Protein AF-A0A0F7KCP9-F1 (afdb_monomer_lite)

Organism: NCBI:txid44574

Sequence (82 aa):
MSNPAVGWAVYPWDVGKVSYNENLCDSSCATLPNIGDLIIRPCLVRPETYEPISVRVDEILDPDETEPHTLVFLVVPVNLLN

Secondary structure (DSSP, 8-state):
-PPPEEEEEE-GGGBTTBEE-GGG--S--SSPPPTT-EEEEEEEE-TTT--EEEEEEEEEE---SSSSPEEEEEEEEGGG--

pLDDT: mean 75.67, std 10.68, range [48.28, 89.12]

Foldseek 3Di:
DDDAAEAEDEDPVCVLQKAFDPVQPDPPPPDDDDQQDWDFGLRIAGPVPSHTFIKGFHDWDQPDPDPPGYIYTYIDGPVPVD

Structure (mmCIF, N/CA/C/O backbone):
data_AF-A0A0F7KCP9-F1
#
_entry.id   AF-A0A0F7KCP9-F1
#
loop_
_atom_site.group_PDB
_atom_site.id
_atom_site.type_symbol
_atom_site.label_atom_id
_atom_site.label_alt_id
_atom_site.label_comp_id
_atom_site.label_asym_id
_atom_site.label_entity_id
_atom_site.label_seq_id
_atom_site.pdbx_PDB_ins_code
_atom_site.Cartn_x
_atom_site.Cartn_y
_atom_site.Cartn_z
_atom_site.occupancy
_atom_site.B_iso_or_equiv
_atom_site.auth_seq_id
_atom_site.auth_comp_id
_atom_site.auth_asym_id
_atom_site.auth_atom_id
_atom_site.pdbx_PDB_model_num
ATOM 1 N N . MET A 1 1 ? 25.203 -1.464 -7.655 1.00 48.28 1 MET A N 1
ATOM 2 C CA . MET A 1 1 ? 23.811 -1.454 -8.137 1.00 48.28 1 MET A CA 1
ATOM 3 C C . MET A 1 1 ? 23.006 -0.765 -7.061 1.00 48.28 1 MET A C 1
ATOM 5 O O . MET A 1 1 ? 22.987 -1.263 -5.943 1.00 48.28 1 MET A O 1
ATOM 9 N N . SER A 1 2 ? 22.499 0.431 -7.343 1.00 60.50 2 SER A N 1
ATOM 10 C CA . SER A 1 2 ? 21.600 1.128 -6.424 1.00 60.50 2 SER A CA 1
ATOM 11 C C . SER A 1 2 ? 20.268 0.388 -6.445 1.00 60.50 2 SER A C 1
ATOM 13 O O . SER A 1 2 ? 19.771 0.083 -7.526 1.00 60.50 2 SER A O 1
ATOM 15 N N . ASN A 1 3 ? 19.724 0.036 -5.281 1.00 63.47 3 ASN A N 1
ATOM 16 C CA . ASN A 1 3 ? 18.366 -0.502 -5.229 1.00 63.47 3 ASN A CA 1
ATOM 17 C C . ASN A 1 3 ? 17.399 0.562 -5.767 1.00 63.47 3 ASN A C 1
ATOM 19 O O . ASN A 1 3 ? 17.632 1.748 -5.499 1.00 63.47 3 ASN A O 1
ATOM 23 N N . PRO A 1 4 ? 16.342 0.170 -6.499 1.00 68.38 4 PRO A N 1
ATOM 24 C CA . PRO A 1 4 ? 15.345 1.128 -6.932 1.00 68.38 4 PRO A CA 1
ATOM 25 C C . PRO A 1 4 ? 14.726 1.819 -5.717 1.00 68.38 4 PRO A C 1
ATOM 27 O O . PRO A 1 4 ? 14.529 1.202 -4.663 1.00 68.38 4 PRO A O 1
ATOM 30 N N . ALA A 1 5 ? 14.422 3.106 -5.859 1.00 75.94 5 ALA A N 1
ATOM 31 C CA . ALA A 1 5 ? 13.577 3.786 -4.896 1.00 75.94 5 ALA A CA 1
ATOM 32 C C . ALA A 1 5 ? 12.196 3.112 -4.901 1.00 75.94 5 ALA A C 1
ATOM 34 O O . ALA A 1 5 ? 11.697 2.682 -5.940 1.00 75.94 5 ALA A O 1
ATOM 35 N N . VAL A 1 6 ? 11.582 2.981 -3.728 1.00 76.00 6 VAL A N 1
ATOM 36 C CA . VAL A 1 6 ? 10.281 2.320 -3.588 1.00 76.00 6 VAL A CA 1
ATOM 37 C C . VAL A 1 6 ? 9.248 3.360 -3.184 1.00 76.00 6 VAL A C 1
ATOM 39 O O . VAL A 1 6 ? 9.350 3.956 -2.113 1.00 76.00 6 VAL A O 1
ATOM 42 N N . GLY A 1 7 ? 8.253 3.560 -4.042 1.00 76.75 7 GLY A N 1
ATOM 43 C CA . GLY A 1 7 ? 7.056 4.343 -3.769 1.00 76.75 7 GLY A CA 1
ATOM 44 C C . GLY A 1 7 ? 5.872 3.439 -3.440 1.00 76.75 7 GLY A C 1
ATOM 45 O O . GLY A 1 7 ? 5.722 2.358 -4.006 1.00 76.75 7 GLY A O 1
ATOM 46 N N . TRP A 1 8 ? 5.003 3.894 -2.543 1.00 80.25 8 TRP A N 1
ATOM 47 C CA . TRP A 1 8 ? 3.757 3.208 -2.201 1.00 80.25 8 TRP A CA 1
ATOM 48 C C . TRP A 1 8 ? 2.592 4.148 -2.458 1.00 80.25 8 TRP A C 1
ATOM 50 O O . TRP A 1 8 ? 2.623 5.302 -2.033 1.00 80.25 8 TRP A O 1
ATOM 60 N N . ALA A 1 9 ? 1.560 3.654 -3.127 1.00 79.62 9 ALA A N 1
ATOM 61 C CA . ALA A 1 9 ? 0.354 4.413 -3.395 1.00 79.62 9 ALA A CA 1
ATOM 62 C C . ALA A 1 9 ? -0.878 3.560 -3.096 1.00 79.62 9 ALA A C 1
ATOM 64 O O . ALA A 1 9 ? -0.931 2.366 -3.381 1.00 79.62 9 ALA A O 1
ATOM 65 N N . VAL A 1 10 ? -1.875 4.194 -2.490 1.00 81.62 10 VAL A N 1
ATOM 66 C CA . VAL A 1 10 ? -3.176 3.580 -2.227 1.00 81.62 10 VAL A CA 1
ATOM 67 C C . VAL A 1 10 ? -4.127 4.024 -3.331 1.00 81.62 10 VAL A C 1
ATOM 69 O O . VAL A 1 10 ? -4.037 5.159 -3.807 1.00 81.62 10 VAL A O 1
ATOM 72 N N . TYR A 1 11 ? -5.035 3.147 -3.746 1.00 80.94 11 TYR A N 1
ATOM 73 C CA . TYR A 1 11 ? -5.994 3.488 -4.788 1.00 80.94 11 TYR A CA 1
ATOM 74 C C . TYR A 1 11 ? -6.877 4.701 -4.447 1.00 80.94 11 TYR A C 1
ATOM 76 O O . TYR A 1 11 ? -7.238 4.907 -3.284 1.00 80.94 11 TYR A O 1
ATOM 84 N N . PRO A 1 12 ? -7.320 5.475 -5.460 1.00 74.25 12 PRO A N 1
ATOM 85 C CA . PRO A 1 12 ? -8.119 6.682 -5.241 1.00 74.25 12 PRO A CA 1
ATOM 86 C C . PRO A 1 12 ? -9.456 6.448 -4.521 1.00 74.25 12 PRO A C 1
ATOM 88 O O . PRO A 1 12 ? -9.967 7.350 -3.864 1.00 74.25 12 PRO A O 1
ATOM 91 N N . TRP A 1 13 ? -10.046 5.253 -4.616 1.00 79.62 13 TRP A N 1
ATOM 92 C CA . TRP A 1 13 ? -11.296 4.928 -3.910 1.00 79.62 13 TRP A CA 1
ATOM 93 C C . TRP A 1 13 ? -11.102 4.654 -2.407 1.00 79.62 13 TRP A C 1
ATOM 95 O O . TRP A 1 13 ? -12.082 4.525 -1.669 1.00 79.62 13 TRP A O 1
ATOM 105 N N . ASP A 1 14 ? -9.855 4.567 -1.946 1.00 74.75 14 ASP A N 1
ATOM 106 C CA . ASP A 1 14 ? -9.482 4.366 -0.543 1.00 74.75 14 ASP A CA 1
ATOM 107 C C . ASP A 1 14 ? -8.999 5.659 0.132 1.00 74.75 14 ASP A C 1
ATOM 109 O O . ASP A 1 14 ? -8.542 5.645 1.280 1.00 74.75 14 ASP A O 1
ATOM 113 N N . VAL A 1 15 ? -9.164 6.799 -0.547 1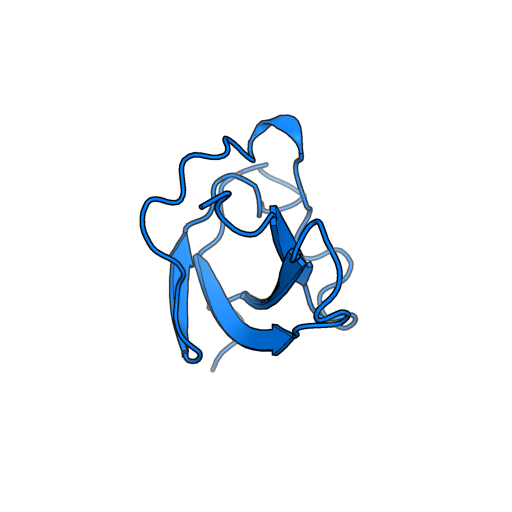.00 70.31 15 VAL A N 1
ATOM 114 C CA . VAL A 1 15 ? -8.914 8.131 0.012 1.00 70.31 15 VAL A CA 1
ATOM 115 C C . VAL A 1 15 ? -9.718 8.307 1.304 1.00 70.31 15 VAL A C 1
ATOM 117 O O . VAL A 1 15 ? -10.942 8.187 1.322 1.00 70.31 15 VAL A O 1
ATOM 120 N N . GLY A 1 16 ? -9.010 8.576 2.404 1.00 73.31 16 GLY A N 1
ATOM 121 C CA . GLY A 1 16 ? -9.591 8.761 3.737 1.00 73.31 16 GLY A CA 1
ATOM 122 C C . GLY A 1 16 ? -9.773 7.483 4.561 1.00 73.31 16 GLY A C 1
ATOM 123 O O . GLY A 1 16 ? -10.146 7.590 5.722 1.00 73.31 16 GLY A O 1
ATOM 124 N N . LYS A 1 17 ? -9.488 6.294 4.010 1.00 78.19 17 LYS A N 1
ATOM 125 C CA . LYS A 1 17 ? -9.465 5.020 4.763 1.00 78.19 17 LYS A CA 1
ATOM 126 C C . LYS A 1 17 ? -8.057 4.577 5.147 1.00 78.19 17 LYS A C 1
ATOM 128 O O . LYS A 1 17 ? -7.887 3.790 6.074 1.00 78.19 17 LYS A O 1
ATOM 133 N N . VAL A 1 18 ? -7.062 5.054 4.405 1.00 77.81 18 VAL A N 1
ATOM 134 C CA . VAL A 1 18 ? -5.644 4.771 4.620 1.00 77.81 18 VAL A CA 1
ATOM 135 C C . VAL A 1 18 ? -4.868 6.068 4.501 1.00 77.81 18 VAL A C 1
ATOM 137 O O . VAL A 1 18 ? -5.088 6.844 3.570 1.00 77.81 18 VAL A O 1
ATOM 140 N N . SER A 1 19 ? -3.938 6.283 5.423 1.00 77.31 19 SER A N 1
ATOM 141 C CA . SER A 1 19 ? -2.995 7.395 5.370 1.00 77.31 19 SER A CA 1
ATOM 142 C C . SER A 1 19 ? -1.575 6.886 5.153 1.00 77.31 19 SER A C 1
ATOM 144 O O . SER A 1 19 ? -1.176 5.867 5.720 1.00 77.31 19 SER A O 1
ATOM 146 N N . TYR A 1 20 ? -0.813 7.623 4.343 1.00 75.69 20 TYR A N 1
ATOM 147 C CA . TYR A 1 20 ? 0.623 7.424 4.188 1.00 75.69 20 TYR A CA 1
ATOM 148 C C . TYR A 1 20 ? 1.376 8.207 5.268 1.00 75.69 20 TYR A C 1
ATOM 150 O O . TYR A 1 20 ? 1.126 9.398 5.459 1.00 75.69 20 TYR A O 1
ATOM 158 N N . ASN A 1 21 ? 2.295 7.543 5.965 1.00 72.31 21 ASN A N 1
ATOM 159 C CA . ASN A 1 21 ? 3.160 8.144 6.971 1.00 72.31 21 ASN A CA 1
ATOM 160 C C . ASN A 1 21 ? 4.628 7.990 6.561 1.00 72.31 21 ASN A C 1
ATOM 162 O O . ASN A 1 21 ? 5.224 6.919 6.696 1.00 72.31 21 ASN A O 1
ATOM 166 N N . GLU A 1 22 ? 5.208 9.092 6.088 1.00 65.12 22 GLU A N 1
ATOM 167 C CA . GLU A 1 22 ? 6.605 9.181 5.659 1.00 65.12 22 GLU A CA 1
ATOM 168 C C . GLU A 1 22 ? 7.605 8.865 6.782 1.00 65.12 22 GLU A C 1
ATOM 170 O O . GLU A 1 22 ? 8.633 8.248 6.523 1.00 65.12 22 GLU A O 1
ATOM 175 N N . ASN A 1 23 ? 7.267 9.171 8.041 1.00 61.28 23 ASN A N 1
ATOM 176 C CA . ASN A 1 23 ? 8.140 8.925 9.196 1.00 61.28 23 ASN A CA 1
ATOM 177 C C . ASN A 1 23 ? 8.242 7.442 9.577 1.00 61.28 23 ASN A C 1
ATOM 179 O O . ASN A 1 23 ? 9.109 7.063 10.357 1.00 61.28 23 ASN A O 1
ATOM 183 N N . LEU A 1 24 ? 7.334 6.609 9.064 1.00 59.88 24 LEU A N 1
ATOM 184 C CA . LEU A 1 24 ? 7.318 5.163 9.288 1.00 59.88 24 LEU A CA 1
ATOM 185 C C . LEU A 1 24 ? 7.869 4.390 8.081 1.00 59.88 24 LEU A C 1
ATOM 187 O O . LEU A 1 24 ? 7.932 3.162 8.105 1.00 59.88 24 LEU A O 1
ATOM 191 N N . CYS A 1 25 ? 8.263 5.093 7.019 1.00 60.31 25 CYS A N 1
ATOM 192 C CA . CYS A 1 25 ? 8.802 4.515 5.797 1.00 60.31 25 CYS A CA 1
ATOM 193 C C . CYS A 1 25 ? 10.321 4.310 5.934 1.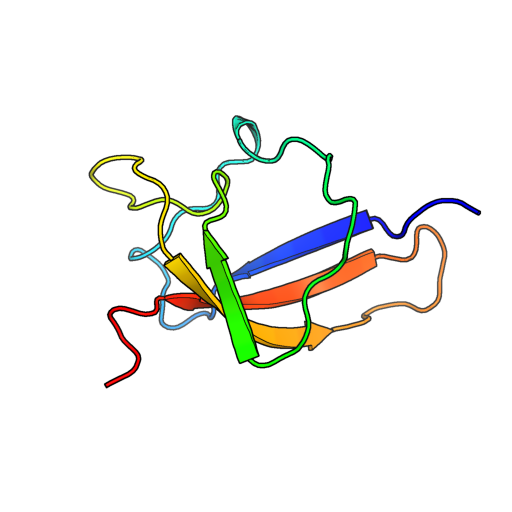00 60.31 25 CYS A C 1
ATOM 195 O O . CYS A 1 25 ? 11.113 4.888 5.194 1.00 60.31 25 CYS A O 1
ATOM 197 N N . ASP A 1 26 ? 10.744 3.497 6.907 1.00 55.34 26 ASP A N 1
ATOM 198 C CA . ASP A 1 26 ? 12.153 3.120 7.025 1.00 55.34 26 ASP A CA 1
ATOM 199 C C . ASP A 1 26 ? 12.533 2.200 5.857 1.00 55.34 26 ASP A C 1
ATOM 201 O O . ASP A 1 26 ? 11.951 1.135 5.633 1.00 55.34 26 ASP A O 1
ATOM 205 N N . SER A 1 27 ? 13.536 2.640 5.103 1.00 53.25 27 SER A N 1
ATOM 206 C CA . SER A 1 27 ? 14.002 2.183 3.786 1.00 53.25 27 SER A CA 1
ATOM 207 C C . SER A 1 27 ? 14.575 0.755 3.723 1.00 53.25 27 SER A C 1
ATOM 209 O O . SER A 1 27 ? 15.262 0.382 2.773 1.00 53.25 27 SER A O 1
ATOM 211 N N . SER A 1 28 ? 14.270 -0.098 4.698 1.00 54.19 28 SER A N 1
ATOM 212 C CA . SER A 1 28 ? 14.817 -1.452 4.822 1.00 54.19 28 SER A CA 1
ATOM 213 C C . SER A 1 28 ? 13.941 -2.523 4.158 1.00 54.19 28 SER A C 1
ATOM 215 O O . SER A 1 28 ? 13.611 -3.552 4.744 1.00 54.19 28 SER A O 1
ATOM 217 N N . CYS A 1 29 ? 13.565 -2.328 2.892 1.00 55.81 29 CYS A N 1
ATOM 218 C CA . CYS A 1 29 ? 13.018 -3.429 2.095 1.00 55.81 29 CYS A CA 1
ATOM 219 C C . CYS A 1 29 ? 14.163 -4.232 1.470 1.00 55.81 29 CYS A C 1
ATOM 221 O O . CYS A 1 29 ? 14.636 -3.908 0.387 1.00 55.81 29 CYS A O 1
ATOM 223 N N . ALA A 1 30 ? 14.602 -5.300 2.144 1.00 57.28 30 ALA A N 1
ATOM 224 C CA . ALA A 1 30 ? 15.575 -6.244 1.581 1.00 57.28 30 ALA A CA 1
ATOM 225 C C . ALA A 1 30 ? 15.006 -7.061 0.402 1.00 57.28 30 ALA A C 1
ATOM 227 O O . ALA A 1 30 ? 15.756 -7.674 -0.355 1.00 57.28 30 ALA A O 1
ATOM 228 N N . THR A 1 31 ? 13.679 -7.098 0.249 1.00 70.69 31 THR A N 1
ATOM 229 C CA . THR A 1 31 ? 12.995 -7.838 -0.814 1.00 70.69 31 THR A CA 1
ATOM 230 C C . THR A 1 31 ? 11.774 -7.053 -1.279 1.00 70.69 31 THR A C 1
ATOM 232 O O . THR A 1 31 ? 10.971 -6.600 -0.457 1.00 70.69 31 THR A O 1
ATOM 235 N N . LEU A 1 32 ? 11.669 -6.867 -2.595 1.00 78.31 32 LEU A N 1
ATOM 236 C CA . LEU A 1 32 ? 10.507 -6.264 -3.240 1.00 78.31 32 LEU A CA 1
ATOM 237 C C . LEU A 1 32 ? 9.360 -7.285 -3.260 1.00 78.31 32 LEU A C 1
ATOM 239 O O . LEU A 1 32 ? 9.612 -8.460 -3.534 1.00 78.31 32 LEU A O 1
ATOM 243 N N . PRO A 1 33 ? 8.125 -6.875 -2.946 1.00 82.81 33 PRO A N 1
ATOM 244 C CA . PRO A 1 33 ? 6.978 -7.770 -3.006 1.00 82.81 33 PRO A CA 1
ATOM 245 C C . PRO A 1 33 ? 6.526 -8.012 -4.452 1.00 82.81 33 PRO A C 1
ATOM 247 O O . PRO A 1 33 ? 6.843 -7.244 -5.359 1.00 82.81 33 PRO A O 1
ATOM 250 N N . ASN A 1 34 ? 5.729 -9.055 -4.645 1.00 86.44 34 ASN A N 1
ATOM 251 C CA . ASN A 1 34 ? 5.068 -9.387 -5.900 1.00 86.44 34 ASN A CA 1
ATOM 252 C C . ASN A 1 34 ? 3.600 -8.949 -5.886 1.00 86.44 34 ASN A C 1
ATOM 254 O O . ASN A 1 34 ? 3.007 -8.723 -4.830 1.00 86.44 34 ASN A O 1
ATOM 258 N N . ILE A 1 35 ? 2.988 -8.894 -7.072 1.00 88.38 35 ILE A N 1
ATOM 259 C CA . ILE A 1 35 ? 1.536 -8.735 -7.203 1.00 88.38 35 ILE A CA 1
ATOM 260 C C . ILE A 1 35 ? 0.834 -9.858 -6.435 1.00 88.38 35 ILE A C 1
ATOM 262 O O . ILE A 1 35 ? 1.142 -11.040 -6.588 1.00 88.38 35 ILE A O 1
ATOM 266 N N . GLY A 1 36 ? -0.138 -9.473 -5.620 1.00 85.75 36 GLY A N 1
ATOM 267 C CA . GLY A 1 36 ? -0.921 -10.359 -4.782 1.00 85.75 36 GLY A CA 1
ATOM 268 C C . GLY A 1 36 ? -0.347 -10.590 -3.386 1.00 85.75 36 GLY A C 1
ATOM 269 O O . GLY A 1 36 ? -1.102 -11.098 -2.552 1.00 85.75 36 GLY A O 1
ATOM 270 N N . ASP A 1 37 ? 0.903 -10.200 -3.112 1.00 84.62 37 ASP A N 1
ATOM 271 C CA . ASP A 1 37 ? 1.512 -10.351 -1.790 1.00 84.62 37 ASP A CA 1
ATOM 272 C C . ASP A 1 37 ? 0.764 -9.516 -0.748 1.00 84.62 37 ASP A C 1
ATOM 274 O O . ASP A 1 37 ? 0.387 -8.363 -0.984 1.00 84.62 37 ASP A O 1
ATOM 278 N N . LEU A 1 38 ? 0.563 -10.114 0.428 1.00 85.00 38 LEU A N 1
ATOM 279 C CA . LEU A 1 38 ? -0.011 -9.449 1.590 1.00 85.00 38 LEU A CA 1
ATOM 280 C C . LEU A 1 38 ? 1.112 -8.867 2.440 1.00 85.00 38 LEU A C 1
ATOM 282 O O . LEU A 1 38 ? 2.028 -9.573 2.860 1.00 85.00 38 LEU A O 1
ATOM 286 N N . ILE A 1 39 ? 1.029 -7.571 2.703 1.00 81.00 39 ILE A N 1
ATOM 287 C CA . ILE A 1 39 ? 2.087 -6.810 3.346 1.00 81.00 39 ILE A CA 1
ATOM 288 C C . ILE A 1 39 ? 1.497 -6.005 4.490 1.00 81.00 39 ILE A C 1
ATOM 290 O O . ILE A 1 39 ? 0.483 -5.327 4.345 1.00 81.00 39 ILE A O 1
ATOM 294 N N . ILE A 1 40 ? 2.173 -6.044 5.631 1.00 76.06 40 ILE A N 1
ATOM 295 C CA . ILE A 1 40 ? 1.927 -5.121 6.733 1.00 76.06 40 ILE A CA 1
ATOM 296 C C . ILE A 1 40 ? 3.062 -4.109 6.687 1.00 76.06 40 ILE A C 1
ATOM 298 O O . ILE A 1 40 ? 4.199 -4.434 7.036 1.00 76.06 40 ILE A O 1
ATOM 302 N N . ARG A 1 41 ? 2.784 -2.904 6.182 1.00 72.81 41 ARG A N 1
ATOM 303 C CA . ARG A 1 41 ? 3.774 -1.824 6.155 1.00 72.81 41 ARG A CA 1
ATOM 304 C C . ARG A 1 41 ? 3.462 -0.803 7.242 1.00 72.81 41 ARG A C 1
ATOM 306 O O . ARG A 1 41 ? 2.329 -0.341 7.312 1.00 72.81 41 ARG A O 1
ATOM 313 N N . PRO A 1 42 ? 4.458 -0.397 8.045 1.00 65.12 42 PRO A N 1
ATOM 314 C CA . PRO A 1 42 ? 4.254 0.622 9.067 1.00 65.12 42 PRO A CA 1
ATOM 315 C C . PRO A 1 42 ? 3.919 1.997 8.464 1.00 65.12 42 PRO A C 1
ATOM 317 O O . PRO A 1 42 ? 3.262 2.790 9.120 1.00 65.12 42 PRO A O 1
ATOM 320 N N . CYS A 1 43 ? 4.293 2.276 7.209 1.00 71.94 43 CYS A N 1
ATOM 321 C CA . CYS A 1 43 ? 3.973 3.535 6.527 1.00 71.94 43 CYS A CA 1
ATOM 322 C C . CYS A 1 43 ? 2.528 3.653 6.020 1.00 71.94 43 CYS A C 1
ATOM 324 O O . CYS A 1 43 ? 2.127 4.746 5.629 1.00 71.94 43 CYS A O 1
ATOM 326 N N . LEU A 1 44 ? 1.741 2.573 6.033 1.00 82.12 44 LEU A N 1
ATOM 327 C CA . LEU A 1 44 ? 0.324 2.597 5.672 1.00 82.12 44 LEU A CA 1
ATOM 328 C C . LEU A 1 44 ? -0.494 2.316 6.922 1.00 82.12 44 LEU A C 1
ATOM 330 O O . LEU A 1 44 ? -0.450 1.213 7.469 1.00 82.12 44 LEU A O 1
ATOM 334 N N . VAL A 1 45 ? -1.227 3.324 7.381 1.00 85.44 45 VAL A N 1
ATOM 335 C CA . VAL A 1 45 ? -1.899 3.290 8.681 1.00 85.44 45 VAL A CA 1
ATOM 336 C C . VAL A 1 45 ? -3.375 3.642 8.575 1.00 85.44 45 VAL A C 1
ATOM 338 O O . VAL A 1 45 ? -3.810 4.303 7.627 1.00 85.44 45 VAL A O 1
ATOM 341 N N . ARG A 1 46 ? -4.144 3.230 9.587 1.00 85.50 46 ARG A N 1
ATOM 342 C CA . ARG A 1 46 ? -5.502 3.739 9.795 1.00 85.50 46 ARG A CA 1
ATOM 343 C C . ARG A 1 46 ? -5.439 5.215 10.191 1.00 85.50 46 ARG A C 1
ATOM 345 O O . ARG A 1 46 ? -4.723 5.528 11.143 1.00 85.50 46 ARG A O 1
ATOM 352 N N . PRO A 1 47 ? -6.194 6.108 9.535 1.00 84.44 47 PRO A N 1
ATOM 353 C CA . PRO A 1 47 ? -6.208 7.527 9.881 1.00 84.44 47 PRO A CA 1
ATOM 354 C C . PRO A 1 47 ? -6.612 7.800 11.338 1.00 84.44 47 PRO A C 1
ATOM 356 O O . PRO A 1 47 ? -6.143 8.760 11.941 1.00 84.44 47 PRO A O 1
ATOM 359 N N . GLU A 1 48 ? -7.477 6.962 11.915 1.00 86.75 48 GLU A N 1
ATOM 360 C CA . GLU A 1 48 ? -8.050 7.182 13.245 1.00 86.75 48 GLU A CA 1
ATOM 361 C C . GLU A 1 48 ? -7.125 6.728 14.377 1.00 86.75 48 GLU A C 1
ATOM 363 O O . GLU A 1 48 ? -7.072 7.372 15.423 1.00 86.75 48 GLU A O 1
ATOM 368 N N . THR A 1 49 ? -6.424 5.607 14.188 1.00 87.50 49 THR A N 1
ATOM 369 C CA . THR A 1 49 ? -5.620 4.969 15.245 1.00 87.50 49 THR A CA 1
ATOM 370 C C . THR A 1 49 ? -4.120 5.055 15.004 1.00 87.50 49 THR A C 1
ATOM 372 O O . THR A 1 49 ? -3.349 4.771 15.915 1.00 87.50 49 THR A O 1
ATOM 375 N N . TYR A 1 50 ? -3.695 5.440 13.796 1.00 84.00 50 TYR A N 1
ATOM 376 C CA . TYR A 1 50 ? -2.308 5.359 13.327 1.00 84.00 50 TYR A CA 1
ATOM 377 C C . TYR A 1 50 ? -1.701 3.950 13.417 1.00 84.00 50 TYR A C 1
ATOM 379 O O . TYR A 1 50 ? -0.485 3.782 13.337 1.00 84.00 50 TYR A O 1
ATOM 387 N N . GLU A 1 51 ? -2.533 2.917 13.549 1.00 86.31 51 GLU A N 1
ATOM 388 C CA . GLU A 1 51 ? -2.072 1.534 13.544 1.00 86.31 51 GLU A CA 1
ATOM 389 C C . GLU A 1 51 ? -1.768 1.078 12.109 1.00 86.31 51 GLU A C 1
ATOM 391 O O . GLU A 1 51 ? -2.546 1.393 11.197 1.00 86.31 51 GLU A O 1
ATOM 396 N N . PRO A 1 52 ? -0.685 0.308 11.889 1.00 84.69 52 PRO A N 1
ATOM 397 C CA . PRO A 1 52 ? -0.378 -0.278 10.589 1.00 84.69 52 PRO A CA 1
ATOM 398 C C . PRO A 1 52 ? -1.526 -1.133 10.058 1.00 84.69 52 PRO A C 1
ATOM 400 O O . PRO A 1 52 ? -2.154 -1.891 10.803 1.00 84.69 52 PRO A O 1
ATOM 403 N N . ILE A 1 53 ? -1.766 -1.066 8.751 1.00 84.19 53 ILE A N 1
ATOM 404 C CA . ILE A 1 53 ? -2.763 -1.904 8.087 1.00 84.19 53 ILE A CA 1
ATOM 405 C C . ILE A 1 53 ? -2.119 -2.981 7.217 1.00 84.19 53 ILE A C 1
ATOM 407 O O . ILE A 1 53 ? -1.033 -2.814 6.661 1.00 84.19 53 ILE A O 1
ATOM 411 N N . SER A 1 54 ? -2.825 -4.104 7.089 1.00 85.69 54 SER A N 1
ATOM 412 C CA . SER A 1 54 ? -2.515 -5.111 6.076 1.00 85.69 54 SER A CA 1
ATOM 413 C C . SER A 1 54 ? -3.068 -4.657 4.730 1.00 85.69 54 SER A C 1
ATOM 415 O O . SER A 1 54 ? -4.269 -4.402 4.599 1.00 85.69 54 SER A O 1
ATOM 417 N N . VAL A 1 55 ? -2.199 -4.595 3.732 1.00 85.50 55 VAL A N 1
ATOM 418 C CA . VAL A 1 55 ? -2.545 -4.276 2.349 1.00 85.50 55 VAL A CA 1
ATOM 419 C C . VAL A 1 55 ? -2.102 -5.398 1.425 1.00 85.50 55 VAL A C 1
ATOM 421 O O . VAL A 1 55 ? -1.185 -6.154 1.743 1.00 85.50 55 VAL A O 1
ATOM 424 N N . ARG A 1 56 ? -2.749 -5.510 0.272 1.00 88.00 56 ARG A N 1
ATOM 425 C CA . ARG A 1 56 ? -2.345 -6.404 -0.807 1.00 88.00 56 ARG A CA 1
ATOM 426 C C . ARG A 1 56 ? -1.772 -5.580 -1.949 1.00 88.00 56 ARG A C 1
ATOM 428 O O . ARG A 1 56 ? -2.359 -4.556 -2.292 1.00 88.00 56 ARG A O 1
ATOM 435 N N . VAL A 1 57 ? -0.656 -6.022 -2.526 1.00 87.50 57 VAL A N 1
ATOM 436 C CA . VAL A 1 57 ? -0.144 -5.439 -3.774 1.00 87.50 57 VAL A CA 1
ATOM 437 C C . VAL A 1 57 ? -1.083 -5.827 -4.896 1.00 87.50 57 VAL A C 1
ATOM 439 O O . VAL A 1 57 ? -1.313 -7.011 -5.131 1.00 87.50 57 VAL A O 1
ATOM 442 N N . ASP A 1 58 ? -1.621 -4.832 -5.572 1.00 88.69 58 ASP A N 1
ATOM 443 C CA . ASP A 1 58 ? -2.533 -5.035 -6.688 1.00 88.69 58 ASP A CA 1
ATOM 444 C C . ASP A 1 58 ? -1.811 -4.834 -8.020 1.00 88.69 58 ASP A C 1
ATOM 446 O O . ASP A 1 58 ? -1.927 -5.653 -8.926 1.00 88.69 58 ASP A O 1
ATOM 450 N N . GLU A 1 59 ? -0.979 -3.795 -8.101 1.00 89.12 59 GLU A N 1
ATOM 451 C CA 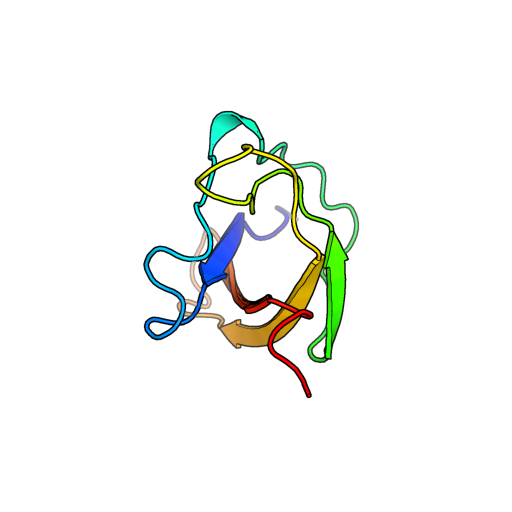. GLU A 1 59 ? -0.232 -3.447 -9.304 1.00 89.12 59 GLU A CA 1
ATOM 452 C C . GLU A 1 59 ? 1.151 -2.884 -8.940 1.00 89.12 59 GLU A C 1
ATOM 454 O O . GLU A 1 59 ? 1.347 -2.282 -7.880 1.00 89.12 59 GLU A O 1
ATOM 459 N N . ILE A 1 60 ? 2.130 -3.114 -9.817 1.00 87.69 60 ILE A N 1
ATOM 460 C CA . ILE A 1 60 ? 3.486 -2.572 -9.707 1.00 87.69 60 ILE A CA 1
ATOM 461 C C . ILE A 1 60 ? 3.738 -1.759 -10.969 1.00 87.69 60 ILE A C 1
ATOM 463 O O . ILE A 1 60 ? 3.746 -2.307 -12.070 1.00 87.69 60 ILE A O 1
ATOM 467 N N . LEU A 1 61 ? 3.936 -0.458 -10.795 1.00 86.75 61 LEU A N 1
ATOM 468 C CA . LEU A 1 61 ? 4.233 0.472 -11.871 1.00 86.75 61 LEU A CA 1
ATOM 469 C C . LEU A 1 61 ? 5.722 0.805 -11.872 1.00 86.75 61 LEU A C 1
ATOM 471 O O . LEU A 1 61 ? 6.318 1.067 -10.826 1.00 86.75 61 LEU A O 1
ATOM 475 N N . ASP A 1 62 ? 6.282 0.853 -13.071 1.00 86.69 62 ASP A N 1
ATOM 476 C CA . ASP A 1 62 ? 7.632 1.328 -13.346 1.00 86.69 62 ASP A CA 1
ATOM 477 C C . ASP A 1 62 ? 7.513 2.560 -1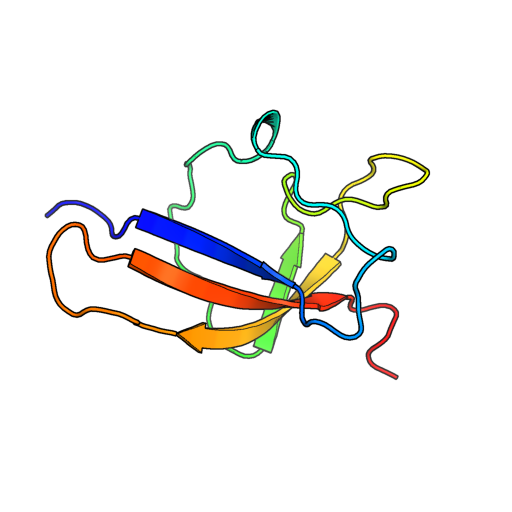4.263 1.00 86.69 62 ASP A C 1
ATOM 479 O O . ASP A 1 62 ? 7.501 2.420 -15.488 1.00 86.69 62 ASP A O 1
ATOM 483 N N . PRO A 1 63 ? 7.241 3.753 -13.694 1.00 70.19 63 PRO A N 1
ATOM 484 C CA . PRO A 1 63 ? 6.907 4.950 -14.464 1.00 70.19 63 PRO A CA 1
ATOM 485 C C . PRO A 1 63 ? 8.064 5.472 -15.318 1.00 70.19 63 PRO A C 1
ATOM 487 O O . PRO A 1 63 ? 7.811 6.227 -16.251 1.00 70.19 63 PRO A O 1
ATOM 490 N N . ASP A 1 64 ? 9.301 5.073 -15.021 1.00 66.81 64 ASP A N 1
ATOM 491 C CA . ASP A 1 64 ? 10.488 5.517 -15.731 1.00 66.81 64 ASP A CA 1
ATOM 492 C C . ASP A 1 64 ? 11.620 4.487 -15.561 1.00 66.81 64 ASP A C 1
ATOM 494 O O . ASP A 1 64 ? 12.176 4.340 -14.473 1.00 66.81 64 ASP A O 1
ATOM 498 N N . GLU A 1 65 ? 12.080 3.874 -16.660 1.00 64.44 65 GLU A N 1
ATOM 499 C CA . GLU A 1 65 ? 13.367 3.145 -16.715 1.00 64.44 65 GLU A CA 1
ATOM 500 C C . GLU A 1 65 ? 14.588 4.095 -16.562 1.00 64.44 65 GLU A C 1
ATOM 502 O O . GLU A 1 65 ? 15.707 3.773 -16.965 1.00 64.44 65 GLU A O 1
ATOM 507 N N . THR A 1 66 ? 14.398 5.307 -16.029 1.00 60.44 66 THR A N 1
ATOM 508 C CA . THR A 1 66 ? 15.451 6.315 -15.850 1.00 60.44 66 THR A CA 1
ATOM 509 C C . THR A 1 66 ? 15.838 6.467 -14.379 1.00 60.44 66 THR A C 1
ATOM 511 O O . THR A 1 66 ? 15.067 6.167 -13.470 1.00 60.44 66 THR A O 1
ATOM 514 N N . GLU A 1 67 ? 17.088 6.864 -14.122 1.00 64.69 67 GLU A N 1
ATOM 515 C CA . GLU A 1 67 ? 17.631 6.919 -12.761 1.00 64.69 67 GLU A CA 1
ATOM 516 C C . GLU A 1 67 ? 17.185 8.177 -11.977 1.00 64.69 67 GLU A C 1
ATOM 518 O O . GLU A 1 67 ? 17.258 9.284 -12.517 1.00 64.69 67 GLU A O 1
ATOM 523 N N . PRO A 1 68 ? 16.829 8.047 -10.678 1.00 63.78 68 PRO A N 1
ATOM 524 C CA . PRO A 1 68 ? 16.789 6.804 -9.909 1.00 63.78 68 PRO A CA 1
ATOM 525 C C . PRO A 1 68 ? 15.554 5.960 -10.252 1.00 63.78 68 PRO A C 1
ATOM 527 O O . PRO A 1 68 ? 14.418 6.421 -10.134 1.00 63.78 68 PRO A O 1
ATOM 530 N N . HIS A 1 69 ? 15.808 4.698 -10.613 1.00 72.75 69 HIS A N 1
ATOM 531 C CA . HIS A 1 69 ? 14.773 3.721 -10.945 1.00 72.75 69 HIS A CA 1
ATOM 532 C C . HIS A 1 69 ? 13.798 3.623 -9.772 1.00 72.75 69 HIS A C 1
ATOM 534 O O . HIS A 1 69 ? 14.224 3.340 -8.652 1.00 72.75 69 HIS A O 1
ATOM 540 N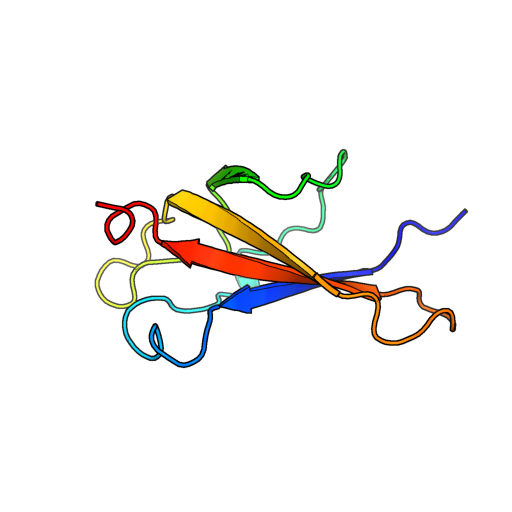 N . THR A 1 70 ? 12.525 3.954 -9.987 1.00 76.06 70 THR A N 1
ATOM 541 C CA . THR A 1 70 ? 11.534 4.050 -8.909 1.00 76.06 70 THR A CA 1
ATOM 542 C C . THR A 1 70 ? 10.377 3.114 -9.199 1.00 76.06 70 THR A C 1
ATOM 544 O O . THR A 1 70 ? 9.659 3.315 -10.168 1.00 76.06 70 THR A O 1
ATOM 547 N N . LEU A 1 71 ? 10.152 2.129 -8.333 1.00 81.19 71 LEU A N 1
ATOM 548 C CA . LEU A 1 71 ? 9.003 1.231 -8.431 1.00 81.19 71 LEU A CA 1
ATOM 549 C C . LEU A 1 71 ? 7.867 1.754 -7.558 1.00 81.19 71 LEU A C 1
ATOM 551 O O . LEU A 1 71 ? 8.058 1.981 -6.361 1.00 81.19 71 LEU A O 1
ATOM 555 N N . VAL A 1 72 ? 6.681 1.919 -8.138 1.00 82.06 72 VAL A N 1
ATOM 556 C CA . VAL A 1 72 ? 5.474 2.350 -7.428 1.00 82.06 72 VAL A CA 1
ATOM 557 C C . VAL A 1 72 ? 4.559 1.149 -7.222 1.00 82.06 72 VAL A C 1
ATOM 559 O O . VAL A 1 72 ? 4.061 0.557 -8.173 1.00 82.06 72 VAL A O 1
ATOM 562 N N . PHE A 1 73 ? 4.308 0.801 -5.965 1.00 85.38 73 PHE A N 1
ATOM 563 C CA . PHE A 1 73 ? 3.412 -0.286 -5.589 1.00 85.38 73 PHE A CA 1
ATOM 564 C C . PHE A 1 73 ? 2.025 0.276 -5.287 1.00 85.38 73 PHE A C 1
ATOM 566 O O . PHE A 1 73 ? 1.850 1.007 -4.307 1.00 85.38 73 PHE A O 1
ATOM 573 N N . LEU A 1 74 ? 1.046 -0.080 -6.118 1.00 87.19 74 LEU A N 1
ATOM 574 C CA . LEU A 1 74 ? -0.365 0.183 -5.866 1.00 87.19 74 LEU A CA 1
ATOM 575 C C . LEU A 1 74 ? -0.928 -0.906 -4.961 1.00 87.19 74 LEU A C 1
ATOM 577 O O . LEU A 1 74 ? -0.771 -2.103 -5.221 1.00 87.19 74 LEU A O 1
ATOM 581 N N . VAL A 1 75 ? -1.574 -0.487 -3.877 1.00 87.00 75 VAL A N 1
ATOM 582 C CA . VAL A 1 75 ? -2.053 -1.404 -2.843 1.00 87.00 75 VAL A CA 1
ATOM 583 C C . VAL A 1 75 ? -3.504 -1.148 -2.449 1.00 87.00 75 VAL A C 1
ATOM 585 O O . VAL A 1 75 ? -3.989 -0.014 -2.482 1.00 87.00 75 VAL A O 1
ATOM 588 N N . VAL A 1 76 ? -4.174 -2.217 -2.012 1.00 87.44 76 VAL A N 1
ATOM 589 C CA . VAL A 1 76 ? -5.551 -2.203 -1.494 1.00 87.44 76 VAL A CA 1
ATOM 590 C C . VAL A 1 76 ? -5.624 -2.758 -0.066 1.00 87.44 76 VAL A C 1
ATOM 592 O O . VAL A 1 76 ? -4.958 -3.754 0.240 1.00 87.44 76 VAL A O 1
ATOM 595 N N . PRO A 1 77 ? -6.437 -2.170 0.830 1.00 84.56 77 PRO A N 1
ATOM 596 C CA . PRO A 1 77 ? -6.655 -2.698 2.175 1.00 84.56 77 PRO A CA 1
ATOM 597 C C . PRO A 1 77 ? -7.316 -4.081 2.162 1.00 84.56 77 PRO A 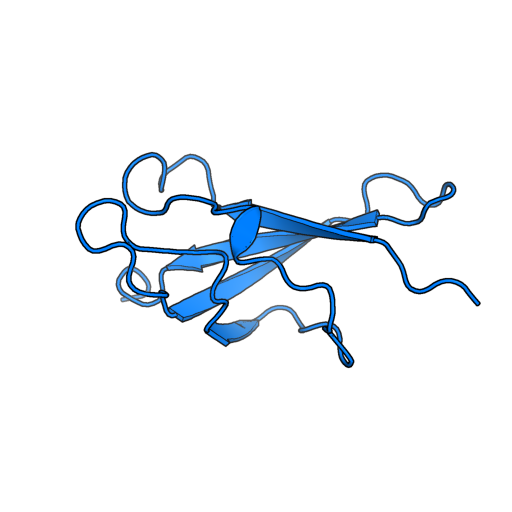C 1
ATOM 599 O O . PRO A 1 77 ? -8.339 -4.296 1.514 1.00 84.56 77 PRO A O 1
ATOM 602 N N . VAL A 1 78 ? -6.770 -5.025 2.931 1.00 81.69 78 VAL A N 1
ATOM 603 C CA . VAL A 1 78 ? -7.251 -6.423 2.941 1.00 81.69 78 VAL A CA 1
ATOM 604 C C . VAL A 1 78 ? -8.657 -6.550 3.531 1.00 81.69 78 VAL A C 1
ATOM 606 O O . VAL A 1 78 ? -9.435 -7.396 3.113 1.00 81.69 78 VAL A O 1
ATOM 609 N N . ASN A 1 79 ? -9.028 -5.667 4.453 1.00 72.38 79 ASN A N 1
ATOM 610 C CA . ASN A 1 79 ? -10.369 -5.578 5.038 1.00 72.38 79 ASN A CA 1
ATOM 611 C C . ASN A 1 79 ? -11.471 -5.159 4.044 1.00 72.38 79 ASN A C 1
ATOM 613 O O . ASN A 1 79 ? -12.632 -5.091 4.441 1.00 72.38 79 ASN A O 1
ATOM 617 N N . LEU A 1 80 ? -11.121 -4.856 2.792 1.00 66.44 80 LEU A N 1
ATOM 618 C CA . LEU A 1 80 ? -12.056 -4.539 1.710 1.00 66.44 80 LEU A CA 1
ATOM 619 C C . LEU A 1 80 ? -12.081 -5.613 0.608 1.00 66.44 80 LEU A C 1
ATOM 621 O O . LEU A 1 80 ? -12.932 -5.551 -0.278 1.00 66.44 80 LEU A O 1
ATOM 625 N N . LEU A 1 81 ? -11.178 -6.596 0.671 1.00 63.41 81 LEU A N 1
ATOM 626 C CA . LEU A 1 81 ? -11.160 -7.760 -0.210 1.00 63.41 81 LEU A CA 1
ATOM 627 C C . LEU A 1 81 ? -12.107 -8.819 0.376 1.00 63.41 81 LEU A C 1
ATOM 629 O O . LEU A 1 81 ? -11.680 -9.676 1.147 1.00 63.41 81 LEU A O 1
ATOM 633 N N . ASN A 1 82 ? -13.400 -8.694 0.069 1.00 53.81 82 ASN A N 1
ATOM 634 C CA . ASN A 1 82 ? -14.402 -9.732 0.347 1.00 53.81 82 ASN A CA 1
ATOM 635 C C . ASN A 1 82 ? -14.145 -10.998 -0.477 1.00 53.81 82 ASN A C 1
ATOM 637 O O . ASN A 1 82 ? -13.896 -10.856 -1.696 1.00 53.81 82 ASN A O 1
#

Radius of gyration: 12.76 Å; chains: 1; bounding box: 38×20×32 Å